Protein AF-A0A9D8VGW5-F1 (afdb_monomer_lite)

Secondary structure (DSSP, 8-state):
-----------GGGS-HHHHHHHHHHHHHHHHHHHHHHHHHHHHHHHHHHHHHHHHH--TT------------------

Structure (mmCIF, N/CA/C/O backbone):
data_AF-A0A9D8VGW5-F1
#
_entry.id   AF-A0A9D8VGW5-F1
#
loop_
_atom_site.group_PDB
_atom_site.id
_atom_site.type_symbol
_atom_site.label_atom_id
_atom_site.label_alt_id
_atom_site.label_comp_id
_atom_site.label_asym_id
_atom_site.label_entity_id
_atom_site.label_seq_id
_atom_site.pdbx_PDB_ins_code
_atom_site.Cartn_x
_atom_site.Cartn_y
_atom_site.Cartn_z
_atom_site.occupancy
_atom_site.B_iso_or_equiv
_atom_site.auth_seq_id
_atom_site.auth_comp_id
_atom_site.auth_asym_id
_atom_site.auth_atom_id
_atom_site.pdbx_PDB_model_num
ATOM 1 N N . MET A 1 1 ? 18.776 29.967 -24.387 1.00 38.12 1 MET A N 1
ATOM 2 C CA . MET A 1 1 ? 19.340 28.621 -24.163 1.00 38.12 1 MET A CA 1
ATOM 3 C C . MET A 1 1 ? 18.165 27.712 -23.872 1.00 38.12 1 MET A C 1
ATOM 5 O O . MET A 1 1 ? 17.597 27.810 -22.794 1.00 38.12 1 MET A O 1
ATOM 9 N N . SER A 1 2 ? 17.707 26.969 -24.876 1.00 43.84 2 SER A N 1
ATOM 10 C CA . SER A 1 2 ? 16.594 26.034 -24.721 1.00 43.84 2 SER A CA 1
ATOM 11 C C . SER A 1 2 ? 17.159 24.741 -24.152 1.00 43.84 2 SER A C 1
ATOM 13 O O . SER A 1 2 ? 18.064 24.161 -24.742 1.00 43.84 2 SER A O 1
ATOM 15 N N . ASP A 1 3 ? 16.684 24.362 -22.971 1.00 53.22 3 ASP A N 1
ATOM 16 C CA . ASP A 1 3 ? 17.008 23.111 -22.291 1.00 53.22 3 ASP A CA 1
ATOM 17 C C . ASP A 1 3 ? 16.446 21.952 -23.132 1.00 53.22 3 ASP A C 1
ATOM 19 O O . ASP A 1 3 ? 15.273 21.585 -23.028 1.00 53.22 3 ASP A O 1
ATOM 23 N N . GLU A 1 4 ? 17.269 21.438 -24.050 1.00 53.03 4 GL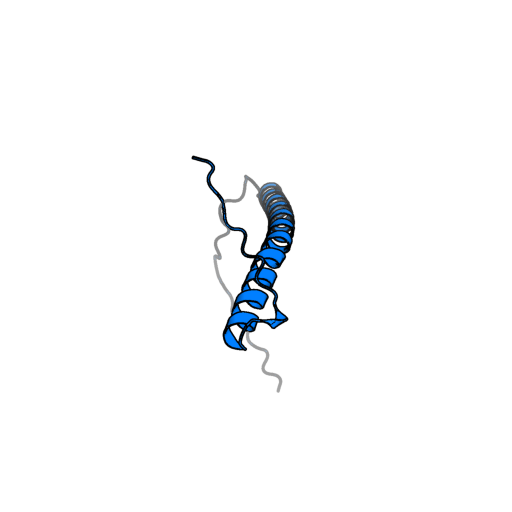U A N 1
ATOM 24 C CA . GLU A 1 4 ? 17.058 20.161 -24.723 1.00 53.03 4 GLU A CA 1
ATOM 25 C C . GLU A 1 4 ? 17.158 19.055 -23.671 1.00 53.03 4 GLU A C 1
ATOM 27 O O . GLU A 1 4 ? 18.169 18.357 -23.543 1.00 53.03 4 GLU A O 1
ATOM 32 N N . ARG A 1 5 ? 16.071 18.870 -22.914 1.00 57.56 5 ARG A N 1
ATOM 33 C CA . ARG A 1 5 ? 15.811 17.632 -22.186 1.00 57.56 5 ARG A CA 1
ATOM 34 C C . ARG A 1 5 ? 15.765 16.527 -23.221 1.00 57.56 5 ARG A C 1
ATOM 36 O O . ARG A 1 5 ? 14.735 16.249 -23.829 1.00 57.56 5 ARG A O 1
ATOM 43 N N . THR A 1 6 ? 16.934 15.950 -23.448 1.00 52.47 6 THR A N 1
ATOM 44 C CA . THR A 1 6 ? 17.183 14.867 -24.380 1.00 52.47 6 THR A CA 1
ATOM 45 C C . THR A 1 6 ? 16.452 13.655 -23.823 1.00 52.47 6 THR A C 1
ATOM 47 O O . THR A 1 6 ? 17.009 12.852 -23.076 1.00 52.47 6 THR A O 1
ATOM 50 N N . GLY A 1 7 ? 15.158 13.560 -24.123 1.00 56.69 7 GLY A N 1
ATOM 51 C CA . GLY A 1 7 ? 14.342 12.382 -23.890 1.00 56.69 7 GLY A CA 1
ATOM 52 C C . GLY A 1 7 ? 14.832 11.293 -24.825 1.00 56.69 7 GLY A C 1
ATOM 53 O O . GLY A 1 7 ? 14.237 11.048 -25.868 1.00 56.69 7 GLY A O 1
ATOM 54 N N . ARG A 1 8 ? 15.974 10.684 -24.493 1.00 61.59 8 ARG A N 1
ATOM 55 C CA . ARG A 1 8 ? 16.474 9.516 -25.203 1.00 61.59 8 ARG A CA 1
ATOM 56 C C . ARG A 1 8 ? 15.484 8.393 -24.929 1.00 61.59 8 ARG A C 1
ATOM 58 O O . ARG A 1 8 ? 15.500 7.784 -23.864 1.00 61.59 8 ARG A O 1
ATOM 65 N N . GLU A 1 9 ? 14.597 8.169 -25.883 1.00 65.19 9 GLU A N 1
ATOM 66 C CA . GLU A 1 9 ? 13.623 7.091 -25.869 1.00 65.19 9 GLU A CA 1
ATOM 67 C C . GLU A 1 9 ? 14.390 5.765 -25.985 1.00 65.19 9 GLU A C 1
ATOM 69 O O . GLU A 1 9 ? 14.791 5.331 -27.065 1.00 65.19 9 GLU A O 1
ATOM 74 N N . IL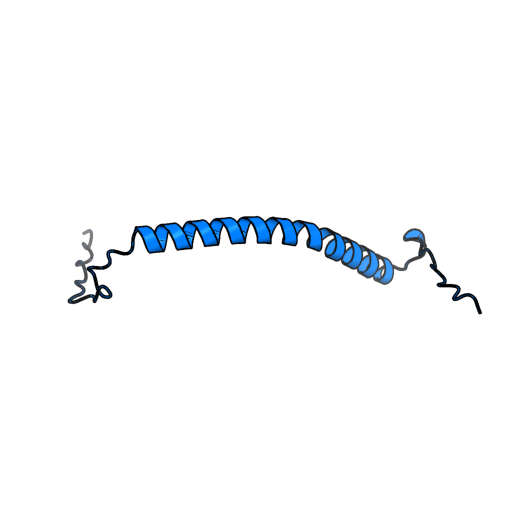E A 1 10 ? 14.733 5.170 -24.839 1.00 69.31 10 ILE A N 1
ATOM 75 C CA . ILE A 1 10 ? 15.506 3.929 -24.809 1.00 69.31 10 ILE A CA 1
ATOM 76 C C . ILE A 1 10 ? 14.592 2.791 -25.253 1.00 69.31 10 ILE A C 1
ATOM 78 O O . ILE A 1 10 ? 13.694 2.367 -24.524 1.00 69.31 10 ILE A O 1
ATOM 82 N N . ARG A 1 11 ? 14.839 2.281 -26.462 1.00 75.06 11 ARG A N 1
ATOM 83 C CA . ARG A 1 11 ? 14.130 1.121 -27.000 1.00 75.06 11 ARG A CA 1
ATOM 84 C C . ARG A 1 11 ? 14.516 -0.126 -26.210 1.00 75.06 11 ARG A C 1
ATOM 86 O O . ARG A 1 11 ? 15.693 -0.468 -26.115 1.00 75.06 11 ARG A O 1
ATOM 93 N N . PHE A 1 12 ? 13.521 -0.854 -25.700 1.00 73.31 12 PHE A N 1
ATOM 94 C CA . PHE A 1 12 ? 13.732 -2.084 -24.923 1.00 73.31 12 PHE A CA 1
ATOM 95 C C . PHE A 1 12 ? 14.595 -3.126 -25.662 1.00 73.31 12 PHE A C 1
ATOM 97 O O . PHE A 1 12 ? 15.382 -3.852 -25.054 1.00 73.31 12 PHE A O 1
ATOM 104 N N . SER A 1 13 ? 14.489 -3.160 -26.993 1.00 73.06 13 SER A N 1
ATOM 105 C CA . SER A 1 13 ? 15.256 -4.047 -27.869 1.00 73.06 13 SER A CA 1
ATOM 106 C C . SER A 1 13 ? 16.766 -3.788 -27.851 1.00 73.06 13 SER A C 1
ATOM 108 O O . SER A 1 13 ? 17.526 -4.722 -28.094 1.00 73.06 13 SER A O 1
ATOM 110 N N . GLU A 1 14 ? 17.206 -2.570 -27.523 1.00 82.38 14 GLU A N 1
ATOM 111 C CA . GLU A 1 14 ? 18.622 -2.161 -27.506 1.00 82.38 14 GLU A CA 1
ATOM 112 C C . GLU A 1 14 ? 19.306 -2.389 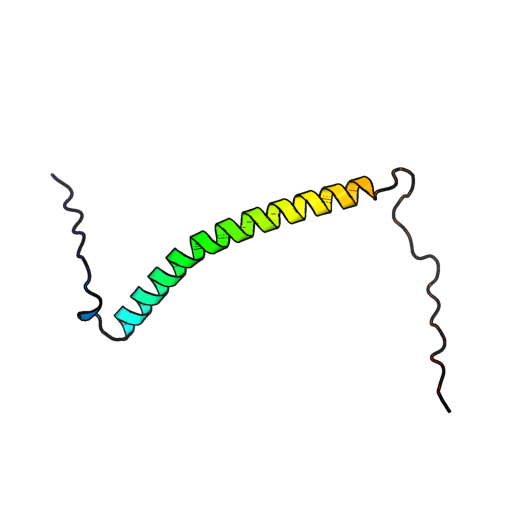-26.154 1.00 82.38 14 GLU A C 1
ATOM 114 O O . GLU A 1 14 ? 20.518 -2.228 -26.024 1.00 82.38 14 GLU A O 1
ATOM 119 N N . LEU A 1 15 ? 18.538 -2.773 -25.135 1.00 80.88 15 LEU A N 1
ATOM 120 C CA . LEU A 1 15 ? 19.056 -3.041 -23.802 1.00 80.88 15 LEU A CA 1
ATOM 121 C C . LEU A 1 15 ? 19.669 -4.442 -23.729 1.00 80.88 15 LEU A C 1
ATOM 123 O O . LEU A 1 15 ? 19.088 -5.423 -24.207 1.00 80.88 15 LEU A O 1
ATOM 127 N N . ASN A 1 16 ? 20.811 -4.540 -23.045 1.00 87.38 16 ASN A N 1
ATOM 128 C CA . ASN A 1 16 ? 21.349 -5.819 -22.589 1.00 87.38 16 ASN A CA 1
ATOM 129 C C . ASN A 1 16 ? 20.435 -6.442 -21.510 1.00 87.38 16 ASN A C 1
ATOM 131 O O . ASN A 1 16 ? 19.492 -5.808 -21.030 1.00 87.38 16 ASN A O 1
ATOM 135 N N . TRP A 1 17 ? 20.702 -7.693 -21.126 1.00 91.75 17 TRP A N 1
ATOM 136 C CA . TRP A 1 17 ? 19.852 -8.437 -20.187 1.00 91.75 17 TRP A CA 1
ATOM 137 C C . TRP A 1 17 ? 19.627 -7.690 -18.857 1.00 91.75 17 TRP A C 1
ATOM 139 O O . TRP A 1 17 ? 18.498 -7.634 -18.370 1.00 91.75 17 TRP A O 1
ATOM 149 N N . LEU A 1 18 ? 20.670 -7.045 -18.322 1.00 90.88 18 LEU A N 1
ATOM 150 C CA . LEU A 1 18 ? 20.605 -6.262 -17.090 1.00 90.88 18 LEU A CA 1
ATOM 151 C C . LEU A 1 18 ? 19.759 -4.994 -17.277 1.00 90.88 18 LEU A C 1
ATOM 153 O O . LEU A 1 18 ? 18.918 -4.674 -16.441 1.00 90.88 18 LEU A O 1
ATOM 157 N N . GLY A 1 19 ? 19.930 -4.303 -18.404 1.00 84.81 19 GLY A N 1
ATOM 158 C CA . GLY A 1 19 ? 19.156 -3.115 -18.751 1.00 84.81 19 GLY A CA 1
ATOM 159 C C . GLY A 1 19 ? 17.663 -3.412 -18.898 1.00 84.81 19 GLY A C 1
ATOM 160 O O . GLY A 1 19 ? 16.832 -2.645 -18.417 1.00 84.81 19 GLY A O 1
ATOM 161 N N . ARG A 1 20 ? 17.313 -4.562 -19.486 1.00 90.56 20 ARG A N 1
ATOM 162 C CA . ARG A 1 20 ? 15.922 -5.030 -19.572 1.00 90.56 20 ARG A CA 1
ATOM 163 C C . ARG A 1 20 ? 15.337 -5.330 -18.196 1.00 90.56 20 ARG A C 1
ATOM 165 O O . ARG A 1 20 ? 14.193 -4.963 -17.949 1.00 90.56 20 ARG A O 1
ATOM 172 N N . ALA A 1 21 ? 16.116 -5.951 -17.308 1.00 90.00 21 ALA A N 1
ATOM 173 C CA . ALA A 1 21 ? 15.687 -6.247 -15.944 1.00 90.00 21 ALA A CA 1
ATOM 174 C C . ALA A 1 21 ? 15.395 -4.964 -15.153 1.00 90.00 21 ALA A C 1
ATOM 176 O O . ALA A 1 21 ? 14.325 -4.837 -14.568 1.00 90.00 21 ALA A O 1
ATOM 177 N N . VAL A 1 22 ? 16.299 -3.981 -15.187 1.00 89.38 22 VAL A N 1
ATOM 178 C CA . VAL A 1 22 ? 16.095 -2.693 -14.503 1.00 89.38 22 VAL A CA 1
ATOM 179 C C . VAL A 1 22 ? 14.90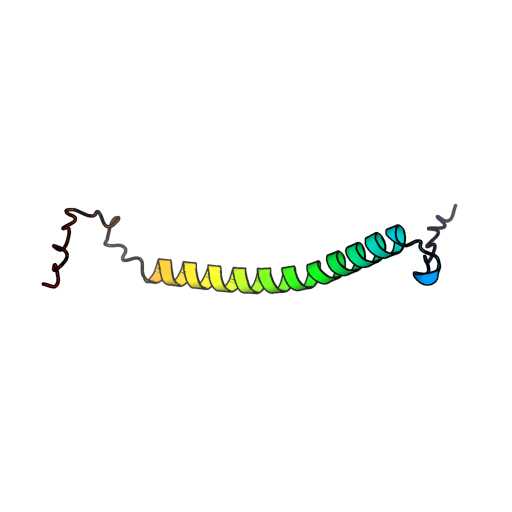0 -1.935 -15.088 1.00 89.38 22 VAL A C 1
ATOM 181 O O . VAL A 1 22 ? 14.076 -1.426 -14.332 1.00 89.38 22 VAL A O 1
ATOM 184 N N . TYR A 1 23 ? 14.766 -1.899 -16.419 1.00 87.38 23 TYR A N 1
ATOM 185 C CA . TYR A 1 23 ? 13.633 -1.258 -17.092 1.00 87.38 23 TYR A CA 1
ATOM 186 C C . TYR A 1 23 ? 12.297 -1.885 -16.676 1.00 87.38 23 TYR A C 1
ATOM 188 O O . TYR A 1 23 ? 11.374 -1.173 -16.286 1.00 87.38 23 TYR A O 1
ATOM 196 N N . LEU A 1 24 ? 12.207 -3.219 -16.706 1.00 90.25 24 LEU A N 1
ATOM 197 C CA . LEU A 1 24 ? 10.998 -3.945 -16.325 1.00 90.25 24 LEU A CA 1
ATOM 198 C C . LEU A 1 24 ? 10.655 -3.720 -14.848 1.00 90.25 24 LEU A C 1
ATOM 200 O O . LEU A 1 24 ? 9.515 -3.394 -14.533 1.00 90.25 24 LEU A O 1
ATOM 204 N N . THR A 1 25 ? 11.643 -3.815 -13.957 1.00 88.06 25 THR A N 1
ATOM 205 C CA . THR A 1 25 ? 11.458 -3.557 -12.522 1.00 88.06 25 THR A CA 1
ATOM 206 C C . THR A 1 25 ? 10.977 -2.130 -12.261 1.00 88.06 25 THR A C 1
ATOM 208 O O . THR A 1 25 ? 10.068 -1.933 -11.460 1.00 88.06 25 THR A O 1
ATOM 211 N N . GLY A 1 26 ? 11.525 -1.133 -12.963 1.00 86.44 26 GLY A N 1
ATOM 212 C CA . GLY A 1 26 ? 11.085 0.259 -12.846 1.00 86.44 26 GLY A CA 1
ATOM 213 C C . GLY A 1 26 ? 9.630 0.464 -13.282 1.00 86.44 26 GLY A C 1
ATOM 214 O O . GLY A 1 26 ? 8.875 1.157 -12.601 1.00 86.44 26 GLY A O 1
ATOM 215 N N . HIS A 1 27 ? 9.210 -0.180 -14.374 1.00 86.12 27 HIS A N 1
ATOM 216 C CA . HIS A 1 27 ? 7.814 -0.151 -14.831 1.00 86.12 27 HIS A CA 1
ATOM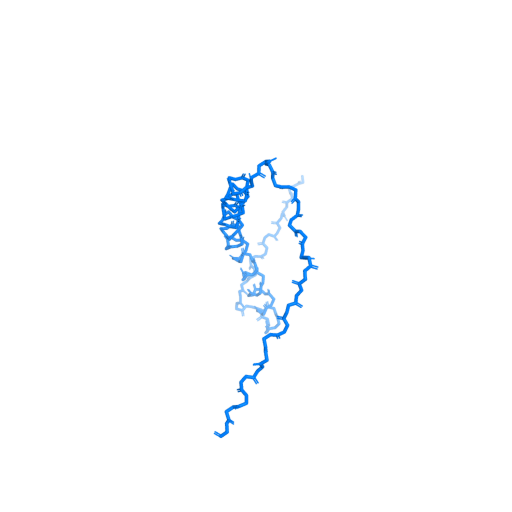 217 C C . HIS A 1 27 ? 6.864 -0.854 -13.866 1.00 86.12 27 HIS A C 1
ATOM 219 O O . HIS A 1 27 ? 5.804 -0.313 -13.560 1.00 86.12 27 HIS A O 1
ATOM 225 N N . VAL A 1 28 ? 7.257 -2.015 -13.340 1.00 87.38 28 VAL A N 1
ATOM 226 C CA . VAL A 1 28 ? 6.475 -2.741 -12.330 1.00 87.38 28 VAL A CA 1
ATOM 227 C C . VAL A 1 28 ? 6.324 -1.906 -11.060 1.00 87.38 28 VAL A C 1
ATOM 229 O O . VAL A 1 28 ? 5.212 -1.766 -10.562 1.00 87.38 28 VAL A O 1
ATOM 232 N N . ALA A 1 29 ? 7.399 -1.289 -10.565 1.00 82.62 29 ALA A N 1
ATOM 233 C CA . ALA A 1 29 ? 7.338 -0.414 -9.394 1.00 82.62 29 ALA A CA 1
ATOM 234 C C . ALA A 1 29 ? 6.423 0.800 -9.630 1.00 82.62 29 ALA A C 1
ATOM 236 O O . ALA A 1 29 ? 5.635 1.164 -8.759 1.00 82.62 29 ALA A O 1
ATOM 237 N N . ARG A 1 30 ? 6.472 1.395 -10.829 1.00 79.19 30 ARG A N 1
ATOM 238 C CA . ARG A 1 30 ? 5.585 2.503 -11.205 1.00 79.19 30 ARG A CA 1
ATOM 239 C C . ARG A 1 30 ? 4.116 2.072 -11.270 1.00 79.19 30 ARG A C 1
ATOM 241 O O . ARG A 1 30 ? 3.261 2.827 -10.825 1.00 79.19 30 ARG A O 1
ATOM 248 N N . ALA A 1 31 ? 3.827 0.871 -11.773 1.00 80.31 31 ALA A N 1
ATOM 249 C CA . ALA A 1 31 ? 2.476 0.306 -11.796 1.00 80.31 31 ALA A CA 1
ATOM 250 C C . ALA A 1 31 ? 1.980 -0.119 -10.399 1.00 80.31 31 ALA A C 1
ATOM 252 O O . ALA A 1 31 ? 0.787 -0.051 -10.115 1.00 80.31 31 ALA A O 1
ATOM 253 N N . ALA A 1 32 ? 2.883 -0.524 -9.504 1.00 74.81 32 ALA A N 1
ATOM 254 C CA . ALA A 1 32 ? 2.539 -0.879 -8.130 1.00 74.81 32 ALA A CA 1
ATOM 255 C C . ALA A 1 32 ? 2.072 0.335 -7.308 1.00 74.81 32 ALA A C 1
ATOM 257 O O . ALA A 1 32 ? 1.232 0.175 -6.426 1.00 74.81 32 ALA A O 1
ATOM 258 N N . GLY A 1 33 ? 2.553 1.544 -7.625 1.00 73.38 33 GLY A N 1
ATOM 259 C CA . GLY A 1 33 ? 2.132 2.779 -6.953 1.00 73.38 33 GLY A CA 1
ATOM 260 C C . GLY A 1 33 ? 0.615 3.000 -6.980 1.00 73.38 33 GLY A C 1
ATOM 261 O O . GLY A 1 33 ? 0.027 3.276 -5.941 1.00 73.38 33 GLY A O 1
ATOM 262 N N . SER A 1 34 ? -0.041 2.770 -8.123 1.00 67.06 34 SER A N 1
ATOM 263 C CA . SER A 1 34 ? -1.501 2.929 -8.239 1.00 67.06 34 SER A CA 1
ATOM 264 C C . SER A 1 34 ? -2.298 1.847 -7.506 1.00 67.06 34 SER A C 1
ATOM 266 O O . SER A 1 34 ? -3.421 2.087 -7.076 1.00 67.06 34 SER A O 1
ATOM 268 N N . VAL A 1 35 ? -1.731 0.646 -7.353 1.00 71.12 35 VAL A N 1
ATOM 269 C CA . VAL A 1 35 ? -2.371 -0.434 -6.581 1.00 71.12 35 VAL A CA 1
ATOM 270 C C . VAL A 1 35 ? -2.271 -0.147 -5.084 1.00 71.12 35 VAL A C 1
ATOM 272 O O . VAL A 1 35 ? -3.210 -0.416 -4.339 1.00 71.12 35 VAL A O 1
ATOM 275 N N . LEU A 1 36 ? -1.149 0.429 -4.648 1.00 70.06 36 LEU A N 1
ATOM 276 C CA . LEU A 1 36 ? -0.952 0.846 -3.264 1.00 70.06 36 LEU A CA 1
ATOM 277 C C . LEU A 1 36 ? -1.912 1.969 -2.868 1.00 70.06 36 LEU A C 1
ATOM 279 O O . LEU A 1 36 ? -2.494 1.875 -1.797 1.00 70.06 36 LEU A O 1
ATOM 283 N N . GLU A 1 37 ? -2.131 2.975 -3.718 1.00 65.31 37 GLU A N 1
ATOM 284 C CA . GLU A 1 37 ? -3.105 4.043 -3.435 1.00 65.31 37 GLU A CA 1
ATOM 285 C C . GLU A 1 37 ? -4.520 3.482 -3.199 1.00 65.31 37 GLU A C 1
ATOM 287 O O . GLU A 1 37 ? -5.145 3.807 -2.194 1.00 65.31 37 GLU A O 1
ATOM 292 N N . MET A 1 38 ? -4.981 2.539 -4.030 1.00 68.38 38 MET A N 1
ATOM 293 C CA . MET A 1 38 ? -6.276 1.870 -3.816 1.00 68.38 38 MET A CA 1
ATOM 294 C C . MET A 1 38 ? -6.330 1.047 -2.521 1.00 68.38 38 MET A C 1
ATOM 296 O O . MET A 1 38 ? -7.363 1.001 -1.852 1.00 68.38 38 MET A O 1
ATOM 300 N N . ALA A 1 39 ? -5.231 0.380 -2.164 1.00 69.00 39 ALA A N 1
ATOM 301 C CA . ALA A 1 39 ? -5.152 -0.392 -0.927 1.00 69.00 39 ALA A CA 1
ATOM 302 C C . ALA A 1 39 ? -5.148 0.512 0.317 1.00 69.00 39 ALA A C 1
ATOM 304 O O . ALA A 1 39 ? -5.691 0.131 1.352 1.00 69.00 39 ALA A O 1
ATOM 305 N N . VAL A 1 40 ? -4.554 1.705 0.217 1.00 72.62 40 VAL A N 1
ATOM 306 C CA . VAL A 1 40 ? -4.530 2.699 1.296 1.00 72.62 40 VAL A CA 1
ATOM 307 C C . VAL A 1 40 ? -5.935 3.226 1.572 1.00 72.62 40 VAL A C 1
ATOM 309 O O . VAL A 1 40 ? -6.326 3.263 2.736 1.00 72.62 40 VAL A O 1
ATOM 312 N N . ASP A 1 41 ? -6.710 3.556 0.537 1.00 71.62 41 ASP A N 1
ATOM 313 C CA . ASP A 1 41 ? -8.080 4.056 0.713 1.00 71.62 41 ASP A CA 1
ATOM 314 C C . ASP A 1 41 ? -8.990 3.006 1.372 1.00 71.62 41 ASP A C 1
ATOM 316 O O . ASP A 1 41 ? -9.707 3.314 2.324 1.00 71.62 41 ASP A O 1
ATOM 320 N N . GLN A 1 42 ? -8.892 1.738 0.954 1.00 70.25 42 GLN A N 1
ATOM 321 C CA . GLN A 1 42 ? -9.630 0.646 1.605 1.00 70.25 42 GLN A CA 1
ATOM 322 C C . GLN A 1 42 ? -9.179 0.395 3.045 1.00 70.25 42 GLN A C 1
ATOM 324 O O . GLN A 1 42 ? -10.004 0.117 3.91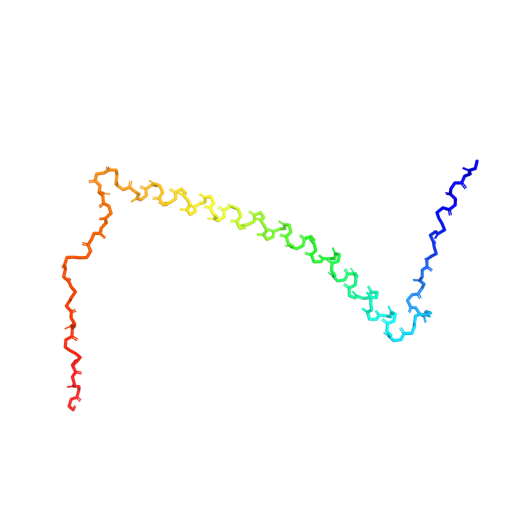5 1.00 70.25 42 GLN A O 1
ATOM 329 N N . ALA A 1 43 ? -7.875 0.477 3.319 1.00 73.06 43 ALA A N 1
ATOM 330 C CA . ALA A 1 43 ? -7.372 0.327 4.676 1.00 73.06 43 ALA A CA 1
ATOM 331 C C . ALA A 1 43 ? -7.852 1.475 5.574 1.00 73.06 43 ALA A C 1
ATOM 333 O O . ALA A 1 43 ? -8.203 1.230 6.725 1.00 73.06 43 ALA A O 1
ATOM 334 N N . ALA A 1 44 ? -7.904 2.704 5.056 1.00 74.44 44 ALA A N 1
ATOM 335 C CA . ALA A 1 44 ? -8.393 3.866 5.788 1.00 74.44 44 ALA A CA 1
ATOM 336 C C . ALA A 1 44 ? -9.880 3.730 6.146 1.00 74.44 44 ALA A C 1
ATOM 338 O O . ALA A 1 44 ? -10.249 3.993 7.289 1.00 74.44 44 ALA A O 1
ATOM 339 N N . GLU A 1 45 ? -10.713 3.269 5.208 1.00 78.38 45 GLU A N 1
ATOM 340 C CA . GLU A 1 45 ? -12.137 3.011 5.454 1.00 78.38 45 GLU A CA 1
ATOM 341 C C . GLU A 1 45 ? -12.332 1.918 6.517 1.00 78.38 45 GLU A C 1
ATOM 343 O O . GLU A 1 45 ? -13.053 2.123 7.492 1.00 78.38 45 GLU A O 1
ATOM 348 N N . LEU A 1 46 ? -11.590 0.808 6.417 1.00 82.50 46 LEU A N 1
ATOM 349 C CA . LEU A 1 46 ? -11.625 -0.265 7.415 1.00 82.50 46 LEU A CA 1
ATOM 350 C C . LEU A 1 46 ? -11.173 0.207 8.805 1.00 82.50 46 LEU A C 1
ATOM 352 O O . LEU A 1 46 ? -11.763 -0.182 9.812 1.00 82.50 46 LEU A O 1
ATOM 356 N N . PHE A 1 47 ? -10.125 1.030 8.878 1.00 83.00 47 PHE A N 1
ATOM 357 C CA . PHE A 1 47 ? -9.659 1.601 10.141 1.00 83.00 47 PHE A CA 1
ATOM 358 C C . PHE A 1 47 ? -10.691 2.552 10.748 1.00 83.00 47 PHE A C 1
ATOM 360 O O . PHE A 1 47 ? -10.918 2.494 11.955 1.00 83.00 47 PHE A O 1
ATOM 367 N N . ALA A 1 48 ? -11.331 3.391 9.931 1.00 84.00 48 ALA A N 1
ATOM 368 C CA . ALA A 1 48 ? -12.379 4.297 10.387 1.00 84.00 48 ALA A CA 1
ATOM 369 C C . ALA A 1 48 ? -13.591 3.523 10.933 1.00 84.00 48 ALA A C 1
ATOM 371 O O . ALA A 1 48 ? -14.094 3.847 12.012 1.00 84.00 48 ALA A O 1
ATOM 372 N N . ASP A 1 49 ? -14.012 2.463 10.241 1.00 82.44 49 ASP A N 1
ATOM 373 C CA . ASP A 1 49 ? -15.094 1.586 10.692 1.00 82.44 49 ASP A CA 1
ATOM 374 C C . ASP A 1 49 ? -14.723 0.826 11.971 1.00 82.44 49 ASP A C 1
ATOM 376 O O . ASP A 1 49 ? -15.534 0.730 12.895 1.00 82.44 49 ASP A O 1
ATOM 380 N N . ALA A 1 50 ? -13.483 0.339 12.077 1.00 78.50 50 ALA A N 1
ATOM 381 C CA . ALA A 1 50 ? -12.986 -0.320 13.281 1.00 78.50 50 ALA A CA 1
ATOM 382 C C . ALA A 1 50 ? -12.921 0.640 14.480 1.00 78.50 50 ALA A C 1
ATOM 384 O O . ALA A 1 50 ? -13.335 0.279 15.581 1.00 78.50 50 ALA A O 1
ATOM 385 N N . GLU A 1 51 ? -12.447 1.872 14.279 1.00 81.38 51 GLU A N 1
ATOM 386 C CA . GLU A 1 51 ? -12.408 2.901 15.321 1.00 81.38 51 GLU A CA 1
ATOM 387 C C . GLU A 1 51 ? -13.821 3.279 15.779 1.00 81.38 51 GLU A C 1
ATOM 389 O O . GLU A 1 51 ? -14.071 3.420 16.978 1.00 81.38 51 GLU A O 1
ATOM 394 N N . LYS A 1 52 ? -14.761 3.408 14.837 1.00 82.44 52 LYS A N 1
ATOM 395 C CA . LYS A 1 52 ? -16.166 3.672 15.145 1.00 82.44 52 LYS A CA 1
ATOM 396 C C . LYS A 1 52 ? -16.780 2.534 15.957 1.00 82.44 52 LYS A C 1
ATOM 398 O O . LYS A 1 52 ? -17.355 2.801 17.008 1.00 82.44 52 LYS A O 1
ATOM 403 N N . ALA A 1 53 ? -16.610 1.286 15.523 1.00 78.38 53 ALA A N 1
ATOM 404 C CA . ALA A 1 53 ? -17.116 0.115 16.238 1.00 78.38 53 ALA A CA 1
ATOM 405 C C . ALA A 1 53 ? -16.489 -0.027 17.635 1.00 78.38 53 ALA A C 1
ATOM 407 O O . ALA A 1 53 ? -17.183 -0.365 18.592 1.00 78.38 53 ALA A O 1
ATOM 408 N N . PHE A 1 54 ? -15.196 0.281 17.778 1.00 78.56 54 PHE A N 1
ATOM 409 C CA . PHE A 1 54 ? -14.516 0.303 19.073 1.00 78.56 54 PHE A CA 1
ATOM 410 C C . PHE A 1 54 ? -15.107 1.364 20.006 1.00 78.56 54 PHE A C 1
ATOM 412 O O . PHE A 1 54 ? -15.395 1.063 21.159 1.00 78.56 54 PHE A O 1
ATOM 419 N N . LYS A 1 55 ? -15.334 2.587 19.510 1.00 79.00 55 LYS A N 1
ATOM 420 C CA . LYS A 1 55 ? -15.941 3.678 20.290 1.00 79.00 55 LYS A CA 1
ATOM 421 C C . LYS A 1 55 ? -17.402 3.410 20.652 1.00 79.00 55 LYS A C 1
ATOM 423 O O . LYS A 1 55 ? -17.807 3.754 21.753 1.00 79.00 55 LYS A O 1
ATOM 428 N N . GLU A 1 56 ? -18.184 2.817 19.750 1.00 78.25 56 GLU A N 1
ATOM 429 C CA . GLU A 1 56 ? -19.585 2.442 20.005 1.00 78.25 56 GLU A CA 1
ATOM 430 C C . GLU A 1 56 ? -19.703 1.270 20.988 1.00 78.25 56 GLU A C 1
ATOM 432 O O . GLU A 1 56 ? -20.634 1.232 21.788 1.00 78.25 56 GLU A O 1
ATOM 437 N N . GLY A 1 57 ? -18.760 0.326 20.944 1.00 66.25 57 GLY A N 1
ATOM 438 C CA . GLY A 1 57 ? -18.671 -0.784 21.892 1.00 66.25 57 GLY A CA 1
ATOM 439 C C . GLY A 1 57 ? -18.020 -0.418 23.228 1.00 66.25 57 GLY A C 1
ATOM 440 O O . GLY A 1 57 ? -18.047 -1.234 24.150 1.00 66.25 57 GLY A O 1
ATOM 441 N N . LEU A 1 58 ? -17.437 0.780 23.346 1.00 67.38 58 LEU A N 1
ATOM 442 C CA . LEU A 1 58 ? -16.845 1.271 24.584 1.00 67.38 58 LEU A CA 1
ATOM 443 C C . LEU A 1 58 ? -17.970 1.692 25.536 1.00 67.38 58 LEU A C 1
ATOM 445 O O . LEU A 1 58 ? -18.590 2.739 25.357 1.00 67.38 58 LEU A O 1
ATOM 449 N N . ASP A 1 59 ? -18.239 0.880 26.555 1.00 65.12 59 ASP A N 1
ATOM 450 C CA . ASP A 1 59 ? -19.124 1.277 27.648 1.00 65.12 59 ASP A CA 1
ATOM 451 C C . ASP A 1 59 ? -18.406 2.340 28.505 1.00 65.12 59 ASP A C 1
ATOM 453 O O . ASP A 1 59 ? -17.402 2.022 29.149 1.00 65.12 59 ASP A O 1
ATOM 457 N N . PRO A 1 60 ? -18.884 3.601 28.551 1.00 65.31 60 PRO A N 1
ATOM 458 C CA . PRO A 1 60 ? -18.256 4.657 29.347 1.00 65.31 60 PRO A CA 1
ATOM 459 C C . PRO A 1 60 ? -18.313 4.395 30.863 1.00 65.31 60 PRO A C 1
ATOM 461 O O . PRO A 1 60 ? -17.696 5.138 31.626 1.00 65.31 60 PRO A O 1
ATOM 464 N N . GLY A 1 61 ? -19.057 3.379 31.313 1.00 66.31 61 GLY A N 1
ATOM 465 C CA . GLY A 1 61 ? -19.120 2.934 32.703 1.00 66.31 61 GLY A CA 1
ATOM 466 C C . GLY A 1 61 ? -18.137 1.818 33.079 1.00 66.31 61 GLY A C 1
ATOM 467 O O . GLY A 1 61 ? -18.096 1.446 34.252 1.00 66.31 61 GLY A O 1
ATOM 468 N N . VAL A 1 62 ? -17.361 1.275 32.133 1.00 59.16 62 VAL A N 1
ATOM 469 C CA . VAL A 1 62 ? -16.444 0.148 32.369 1.00 59.16 62 VAL A CA 1
ATOM 470 C C . VAL A 1 62 ? -14.996 0.609 32.176 1.00 59.16 62 VAL A C 1
ATOM 472 O O . VAL A 1 62 ? -14.528 0.785 31.055 1.00 59.16 62 VAL A O 1
ATOM 475 N N . GLU A 1 63 ? -14.272 0.812 33.280 1.00 63.91 63 GLU A N 1
ATOM 476 C CA . GLU A 1 63 ? -12.804 0.919 33.265 1.00 63.91 63 GLU A CA 1
ATOM 477 C C . GLU A 1 63 ? -12.177 -0.440 32.899 1.00 63.91 63 GLU A C 1
ATOM 479 O O . GLU A 1 63 ? -12.767 -1.484 33.184 1.00 63.91 63 GLU A O 1
ATOM 484 N N . ASP A 1 64 ? -10.994 -0.405 32.268 1.00 66.06 64 ASP A N 1
ATOM 485 C CA . ASP A 1 64 ? -10.235 -1.549 31.732 1.00 66.06 64 ASP A CA 1
ATOM 486 C C . ASP A 1 64 ? -10.502 -2.880 32.461 1.00 66.06 64 ASP A C 1
ATOM 488 O O . ASP A 1 64 ? -10.266 -3.028 33.666 1.00 66.06 64 ASP A O 1
ATOM 492 N N . ALA A 1 65 ? -10.972 -3.884 31.714 1.00 71.38 65 ALA A N 1
ATOM 493 C CA . ALA A 1 65 ? -11.286 -5.193 32.269 1.00 71.38 65 ALA A CA 1
ATOM 494 C C . ALA A 1 65 ? -10.011 -5.874 32.795 1.00 71.38 65 ALA A C 1
ATOM 496 O O . ALA A 1 65 ? -9.143 -6.302 32.032 1.00 71.38 65 ALA A O 1
ATOM 497 N N . LYS A 1 66 ? -9.904 -6.012 34.119 1.00 72.88 66 LYS A N 1
ATOM 498 C CA . LYS A 1 66 ? -8.807 -6.732 34.771 1.00 72.88 66 LYS A CA 1
ATOM 499 C C . LYS A 1 66 ? -9.187 -8.195 34.981 1.00 72.88 66 LYS A C 1
ATOM 501 O O . LYS A 1 66 ? -10.183 -8.492 35.636 1.00 72.88 66 LYS A O 1
ATOM 506 N N . ILE A 1 67 ? -8.361 -9.115 34.481 1.00 77.81 67 ILE A N 1
ATOM 507 C CA . ILE A 1 67 ? -8.474 -10.541 34.813 1.00 77.81 67 ILE A CA 1
ATOM 508 C C . ILE A 1 67 ? -8.194 -10.689 36.313 1.00 77.81 67 ILE A C 1
ATOM 510 O O . ILE A 1 67 ? -7.100 -10.362 36.778 1.00 77.81 67 ILE A O 1
ATOM 514 N N . LEU A 1 68 ? -9.203 -11.122 37.072 1.00 78.50 68 LEU A N 1
ATOM 515 C CA . LEU A 1 68 ? -9.091 -11.310 38.521 1.00 78.50 68 LEU A CA 1
ATOM 516 C C . LEU A 1 68 ? -8.450 -12.659 38.855 1.00 78.50 68 LEU A C 1
ATOM 518 O O . LEU A 1 68 ? -7.524 -12.705 39.658 1.00 78.50 68 LEU A O 1
ATOM 522 N N . GLU A 1 69 ? -8.905 -13.730 38.206 1.00 76.19 69 GLU A N 1
ATOM 523 C CA . GLU A 1 69 ? -8.376 -15.086 38.363 1.00 76.19 69 GLU A CA 1
ATOM 524 C C . GLU A 1 69 ? -8.509 -15.853 37.043 1.00 76.19 69 GLU A C 1
ATOM 526 O O . GLU A 1 69 ? -9.548 -15.800 36.384 1.00 76.19 69 GLU A O 1
ATOM 531 N N . GLU A 1 70 ? -7.453 -16.570 36.661 1.00 74.31 70 GLU A N 1
ATOM 532 C CA . GLU A 1 70 ? -7.433 -17.467 35.506 1.00 74.31 70 GLU A CA 1
ATOM 533 C C . GLU A 1 70 ? -7.421 -18.915 36.012 1.00 74.31 70 GLU A C 1
ATOM 535 O O . GLU A 1 70 ? -6.562 -19.298 36.807 1.00 74.31 70 GLU A O 1
ATOM 540 N N . TYR A 1 71 ? -8.391 -19.717 35.572 1.00 82.50 71 TYR A N 1
ATOM 541 C CA . TYR A 1 71 ? -8.497 -21.126 35.942 1.00 82.50 71 TYR A CA 1
ATOM 542 C C . TYR A 1 71 ? -8.059 -22.000 34.767 1.00 82.50 71 TYR A C 1
ATOM 544 O O . TYR A 1 71 ? -8.663 -21.957 33.695 1.00 82.50 71 TYR A O 1
ATOM 552 N N . GLU A 1 72 ? -7.043 -22.840 34.972 1.00 78.38 72 GLU A N 1
ATOM 553 C CA . GLU A 1 72 ? -6.704 -23.887 34.010 1.00 78.38 72 GLU A CA 1
ATOM 554 C C . GLU A 1 72 ? -7.802 -24.959 34.024 1.00 78.38 72 GLU A C 1
ATOM 556 O O . GLU A 1 72 ? -7.969 -25.688 35.007 1.00 78.38 72 GLU A O 1
ATOM 561 N N . GLU A 1 73 ? -8.554 -25.093 32.927 1.00 76.19 73 GLU A N 1
ATOM 562 C CA . GLU A 1 73 ? -9.440 -26.244 32.771 1.00 76.19 73 GLU A CA 1
ATOM 563 C C . GLU A 1 73 ? -8.594 -27.528 32.789 1.00 76.19 73 GLU A C 1
ATOM 565 O O . GLU A 1 73 ? -7.685 -27.687 31.959 1.00 76.19 73 GLU A O 1
ATOM 570 N N . PRO A 1 74 ? -8.870 -28.486 33.695 1.00 70.06 74 PRO A N 1
ATOM 571 C CA . PRO A 1 74 ? -8.126 -29.729 33.727 1.00 70.06 74 PRO A CA 1
ATOM 572 C C . PRO A 1 74 ? -8.373 -30.464 32.413 1.00 70.06 74 PRO A C 1
ATOM 574 O O . PRO A 1 74 ? -9.462 -30.987 32.162 1.00 70.06 74 PRO A O 1
ATOM 577 N N . ARG A 1 75 ? -7.336 -30.511 31.567 1.00 70.88 75 ARG A N 1
ATOM 578 C CA . ARG A 1 75 ? -7.329 -31.280 30.321 1.00 70.88 75 ARG A CA 1
ATOM 579 C C . ARG A 1 75 ? -7.846 -32.681 30.615 1.00 70.88 75 ARG A C 1
ATOM 581 O O . ARG A 1 75 ? -7.164 -33.491 31.246 1.00 70.88 75 ARG A O 1
ATOM 588 N N . ARG A 1 76 ? -9.062 -32.964 30.143 1.00 69.00 76 ARG A N 1
ATOM 589 C CA . ARG A 1 76 ? -9.702 -34.275 30.236 1.00 69.00 76 ARG A CA 1
ATOM 590 C C . ARG A 1 76 ? -8.775 -35.283 29.558 1.00 69.00 76 ARG A C 1
ATOM 592 O O . ARG A 1 76 ? -8.745 -35.382 28.332 1.00 69.00 76 ARG A O 1
ATOM 599 N N . LYS A 1 77 ? -7.984 -36.016 30.348 1.00 64.19 77 LYS A N 1
ATOM 600 C CA . LYS A 1 77 ? -7.228 -37.164 29.848 1.00 64.19 77 LYS A CA 1
ATOM 601 C C . LYS A 1 77 ? -8.259 -38.181 29.373 1.00 64.19 77 LYS A C 1
ATOM 603 O O . LYS A 1 77 ? -8.923 -38.817 30.191 1.00 64.19 77 LYS A O 1
ATOM 608 N N . LYS A 1 78 ? -8.436 -38.279 28.054 1.00 61.88 78 LYS A N 1
ATOM 609 C CA . LYS A 1 78 ? -9.140 -39.407 27.448 1.00 61.88 78 LYS A CA 1
ATOM 610 C C . LYS A 1 78 ? -8.343 -40.660 27.818 1.00 61.88 78 LYS A C 1
ATOM 612 O O . LYS A 1 78 ? -7.152 -40.726 27.519 1.00 61.88 78 LYS A O 1
ATOM 617 N N . LYS A 1 79 ? -8.982 -41.548 28.580 1.00 58.44 79 LYS A N 1
ATOM 618 C CA . LYS A 1 79 ? -8.504 -42.910 28.819 1.00 58.44 79 LYS A CA 1
ATOM 619 C C . LYS A 1 79 ? -8.717 -43.751 27.571 1.00 58.44 79 LYS A C 1
ATOM 621 O O . LYS A 1 79 ? -9.698 -43.455 26.851 1.00 58.44 79 LYS A O 1
#

pLDDT: mean 73.65, std 11.01, range [38.12, 91.75]

Radius of gyration: 28.91 Å; chains: 1; bounding box: 41×72×66 Å

Sequence (79 aa):
MSDERTGREIRFSELNWLGRAVYLTGHVARAAGSVLEMAVDQAAELFADAEKAFKEGLDPGVEDAKILEEYEEPRRKKK

Foldseek 3Di:
DDPCPPPPVDDLVPDDPVRVVVVVVVVVVVVVVVVVVVVVVVVVVVVVVVVVVVVVPDDPPDDDDDDPDDDDDPPPPDD